Protein AF-A0A8T1K189-F1 (afdb_monomer_lite)

Structure (mmCIF, N/CA/C/O backbone):
data_AF-A0A8T1K189-F1
#
_entry.id   AF-A0A8T1K189-F1
#
loop_
_atom_site.group_PDB
_atom_site.id
_atom_site.type_symbol
_atom_site.label_atom_id
_atom_site.label_alt_id
_atom_site.label_comp_id
_atom_site.label_asym_id
_atom_site.label_entity_i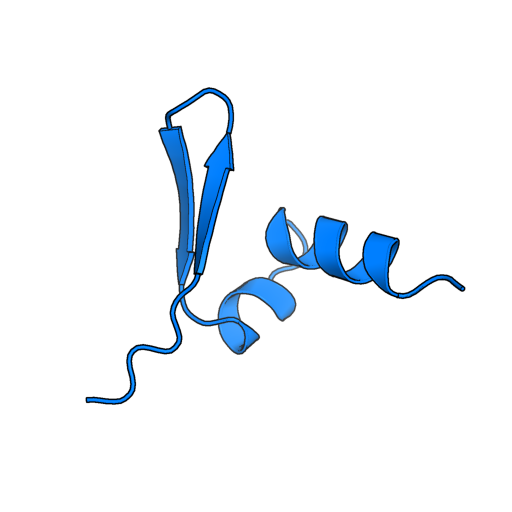d
_atom_site.label_seq_id
_atom_site.pdbx_PDB_ins_code
_atom_site.Cartn_x
_atom_site.Cartn_y
_atom_site.Cartn_z
_atom_site.occupancy
_atom_site.B_iso_or_equiv
_atom_site.auth_seq_id
_atom_site.auth_comp_id
_atom_site.auth_asym_id
_atom_site.auth_atom_id
_atom_site.pdbx_PDB_model_num
ATOM 1 N N . MET A 1 1 ? 9.046 -19.323 -13.268 1.00 49.47 1 MET A N 1
ATOM 2 C CA . MET A 1 1 ? 7.922 -18.491 -12.794 1.00 49.47 1 MET A CA 1
ATOM 3 C C . MET A 1 1 ? 8.291 -17.964 -11.411 1.00 49.47 1 MET A C 1
ATOM 5 O O . MET A 1 1 ? 8.162 -18.714 -10.458 1.00 49.47 1 MET A O 1
ATOM 9 N N . HIS A 1 2 ? 8.841 -16.751 -11.302 1.00 56.53 2 HIS A N 1
ATOM 10 C CA . HIS A 1 2 ? 9.039 -16.084 -10.006 1.00 56.53 2 HIS A CA 1
ATOM 11 C C . HIS A 1 2 ? 7.852 -15.141 -9.816 1.00 56.53 2 HIS A C 1
ATOM 13 O O . HIS A 1 2 ? 7.789 -14.073 -10.420 1.00 56.53 2 HIS A O 1
ATOM 19 N N . CYS A 1 3 ? 6.832 -15.616 -9.106 1.00 59.03 3 CYS A N 1
ATOM 20 C CA . CYS A 1 3 ? 5.644 -14.829 -8.802 1.00 59.03 3 CYS A CA 1
ATOM 21 C C . CYS A 1 3 ? 5.848 -14.133 -7.459 1.00 59.03 3 CYS A C 1
ATOM 23 O O . CYS A 1 3 ? 5.263 -14.526 -6.456 1.00 59.03 3 CYS A O 1
ATOM 25 N N . ASP A 1 4 ? 6.666 -13.087 -7.458 1.00 83.62 4 ASP A N 1
ATOM 26 C CA . ASP A 1 4 ? 6.867 -12.229 -6.292 1.00 83.62 4 ASP A CA 1
ATOM 27 C C . ASP A 1 4 ? 5.788 -11.144 -6.302 1.00 83.62 4 ASP A C 1
ATOM 29 O O . ASP A 1 4 ? 6.063 -9.988 -6.613 1.00 83.62 4 ASP A O 1
ATOM 33 N N . LYS A 1 5 ? 4.527 -11.528 -6.075 1.00 89.38 5 LYS A N 1
ATOM 34 C CA . LYS A 1 5 ? 3.399 -10.587 -5.983 1.00 89.38 5 LYS A CA 1
ATOM 35 C C . LYS A 1 5 ? 2.754 -10.646 -4.610 1.00 89.38 5 LYS A C 1
ATOM 37 O O . LYS A 1 5 ? 2.611 -11.714 -4.023 1.00 89.38 5 LYS A O 1
ATOM 42 N N . ILE A 1 6 ? 2.345 -9.485 -4.124 1.00 91.06 6 ILE A N 1
ATOM 43 C CA . ILE A 1 6 ? 1.717 -9.284 -2.825 1.00 91.06 6 ILE A CA 1
ATOM 44 C C . ILE A 1 6 ? 0.258 -8.915 -3.052 1.00 91.06 6 ILE A C 1
ATOM 46 O O . ILE A 1 6 ? -0.033 -8.026 -3.847 1.00 91.06 6 ILE A O 1
ATOM 50 N N . ALA A 1 7 ? -0.640 -9.574 -2.320 1.00 93.81 7 ALA A N 1
ATOM 51 C CA . ALA A 1 7 ? -2.029 -9.159 -2.175 1.00 93.81 7 ALA A CA 1
ATOM 52 C C . ALA A 1 7 ? -2.195 -8.379 -0.872 1.00 93.81 7 ALA A C 1
ATOM 54 O O . ALA A 1 7 ? -2.013 -8.935 0.212 1.00 93.81 7 ALA A O 1
ATOM 55 N N . VAL A 1 8 ? -2.565 -7.107 -0.975 1.00 93.69 8 VAL A N 1
ATOM 56 C CA . VAL A 1 8 ? -3.007 -6.312 0.171 1.00 93.69 8 VAL A CA 1
ATOM 57 C C . VAL A 1 8 ? -4.518 -6.429 0.260 1.00 93.69 8 VAL A C 1
ATOM 59 O O . VAL A 1 8 ? -5.225 -6.180 -0.719 1.00 93.69 8 VAL A O 1
ATOM 62 N N . MET A 1 9 ? -5.019 -6.810 1.431 1.00 95.06 9 MET A N 1
ATOM 63 C CA . MET A 1 9 ? -6.448 -6.941 1.687 1.00 95.06 9 MET A CA 1
ATOM 64 C C . MET A 1 9 ? -6.930 -5.852 2.640 1.00 95.06 9 MET A C 1
ATOM 66 O O . MET A 1 9 ? -6.264 -5.555 3.628 1.00 95.06 9 MET A O 1
ATOM 70 N N . ASP A 1 10 ? -8.118 -5.320 2.368 1.00 93.75 10 ASP A N 1
ATOM 71 C CA . ASP A 1 10 ? -8.850 -4.420 3.255 1.00 93.75 10 ASP A CA 1
ATOM 72 C C . ASP A 1 10 ? -10.303 -4.895 3.384 1.00 93.75 10 ASP A C 1
ATOM 74 O O . ASP A 1 10 ? -10.988 -5.134 2.386 1.00 93.75 10 ASP A O 1
ATOM 78 N N . ALA A 1 11 ? -10.763 -5.095 4.622 1.00 94.69 11 ALA A N 1
ATOM 79 C CA . ALA A 1 11 ? -12.116 -5.564 4.943 1.00 94.69 11 ALA A CA 1
ATOM 80 C C . ALA A 1 11 ? -12.604 -6.759 4.082 1.00 94.69 11 ALA A C 1
ATOM 82 O O . ALA A 1 11 ? -13.738 -6.779 3.600 1.00 94.69 11 ALA A O 1
ATOM 83 N N . GLY A 1 12 ? -11.732 -7.748 3.854 1.00 95.19 12 GLY A N 1
ATOM 84 C CA . GLY A 1 12 ? -12.051 -8.956 3.080 1.00 95.19 12 GLY A CA 1
ATOM 85 C C .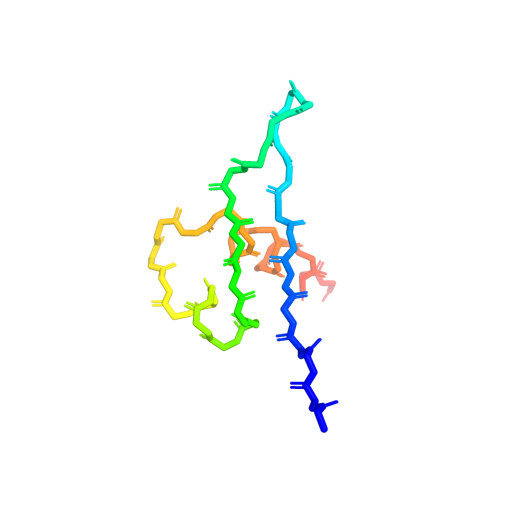 GLY A 1 12 ? -12.036 -8.784 1.555 1.00 95.19 12 GLY A C 1
ATOM 86 O O . GLY A 1 12 ? -12.384 -9.720 0.839 1.00 95.19 12 GLY A O 1
ATOM 87 N N . ARG A 1 13 ? -11.625 -7.622 1.041 1.00 95.94 13 ARG A N 1
ATOM 88 C CA . ARG A 1 13 ? -11.476 -7.346 -0.396 1.00 95.94 13 ARG A CA 1
ATOM 89 C C . ARG A 1 13 ? 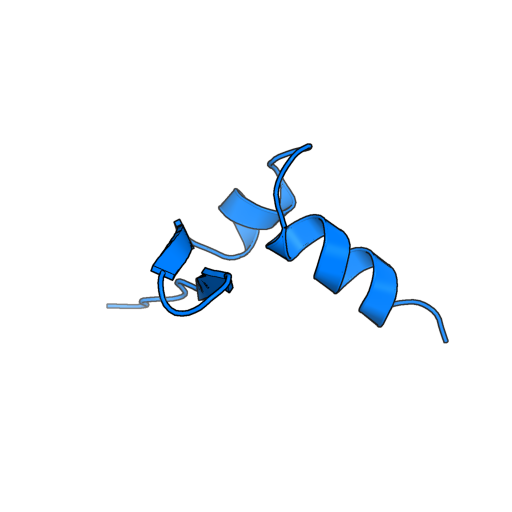-10.013 -7.088 -0.740 1.00 95.94 13 ARG A C 1
ATOM 91 O O . ARG A 1 13 ? -9.255 -6.618 0.101 1.00 95.94 13 ARG A O 1
ATOM 98 N N . VAL A 1 14 ? -9.612 -7.394 -1.973 1.00 93.94 14 VAL A N 1
ATOM 99 C CA . VAL A 1 14 ? -8.266 -7.067 -2.465 1.00 93.94 14 VAL A CA 1
ATOM 100 C C . VAL A 1 14 ? -8.209 -5.568 -2.740 1.00 93.94 14 VAL A C 1
ATOM 102 O O . VAL A 1 14 ? -8.932 -5.074 -3.602 1.00 93.94 14 VAL A O 1
ATOM 105 N N . ALA A 1 15 ? -7.367 -4.864 -1.990 1.00 93.31 15 ALA A N 1
ATOM 106 C CA . ALA A 1 15 ? -7.093 -3.449 -2.191 1.00 93.31 15 ALA A CA 1
ATOM 107 C C . ALA A 1 15 ? -5.999 -3.254 -3.251 1.00 93.31 15 ALA A C 1
ATOM 109 O O . ALA A 1 15 ? -6.133 -2.403 -4.125 1.00 93.31 15 ALA A O 1
ATOM 110 N N . GLU A 1 16 ? -4.944 -4.078 -3.211 1.00 94.56 16 GLU A N 1
ATOM 111 C CA . GLU A 1 16 ? -3.807 -4.010 -4.138 1.00 94.56 16 GLU A CA 1
ATOM 112 C C . GLU A 1 16 ? -3.283 -5.415 -4.451 1.00 94.56 16 GLU A C 1
ATOM 114 O O . GLU A 1 16 ? -3.286 -6.291 -3.583 1.00 94.56 16 GLU A O 1
ATOM 119 N N . PHE A 1 17 ? -2.818 -5.638 -5.684 1.00 93.94 17 PHE A N 1
ATOM 120 C CA . PHE A 1 17 ? -2.186 -6.898 -6.075 1.00 93.94 17 PHE A CA 1
ATOM 121 C C . PHE A 1 17 ? -1.101 -6.699 -7.135 1.00 93.94 17 PHE A C 1
ATOM 123 O O . PHE A 1 17 ? -1.391 -6.666 -8.332 1.00 93.94 17 PHE A O 1
ATOM 130 N N . ASP A 1 18 ? 0.156 -6.581 -6.708 1.00 93.00 18 ASP A N 1
ATOM 131 C CA . ASP A 1 18 ? 1.293 -6.443 -7.625 1.00 93.00 18 ASP A CA 1
ATOM 132 C C . ASP A 1 18 ? 2.627 -6.823 -6.959 1.00 93.00 18 ASP A C 1
ATOM 134 O O . ASP A 1 18 ? 2.661 -7.276 -5.815 1.00 93.00 18 ASP A O 1
ATOM 138 N N . SER A 1 19 ? 3.738 -6.678 -7.679 1.00 92.88 19 SER A N 1
ATOM 139 C CA . SER A 1 19 ? 5.075 -6.937 -7.153 1.00 92.88 19 SER A CA 1
ATOM 140 C C . SER A 1 19 ? 5.486 -5.936 -6.062 1.00 92.88 19 SER A C 1
ATOM 142 O O . SER A 1 19 ? 5.091 -4.769 -6.133 1.00 92.88 19 SER A O 1
ATOM 144 N N . PRO A 1 20 ? 6.324 -6.335 -5.081 1.00 90.69 20 PRO A N 1
ATOM 145 C CA . PRO A 1 20 ? 6.778 -5.448 -4.013 1.00 90.69 20 PRO A CA 1
ATOM 146 C C . PRO A 1 20 ? 7.402 -4.153 -4.536 1.00 90.69 20 PRO A C 1
ATOM 148 O O . PRO A 1 20 ? 7.101 -3.082 -4.021 1.00 90.69 20 PRO A O 1
ATOM 151 N N . MET A 1 21 ? 8.227 -4.233 -5.587 1.00 90.56 21 MET A N 1
ATOM 152 C CA . MET A 1 21 ? 8.871 -3.059 -6.188 1.00 90.56 21 MET A CA 1
ATOM 153 C C . MET A 1 21 ? 7.837 -2.092 -6.776 1.00 90.56 21 MET A C 1
ATOM 155 O O . MET A 1 21 ? 7.944 -0.884 -6.562 1.00 90.56 21 MET A O 1
ATOM 159 N N . THR A 1 22 ? 6.812 -2.614 -7.460 1.00 92.44 22 THR A N 1
ATOM 160 C CA . THR A 1 22 ? 5.713 -1.793 -7.990 1.00 92.44 22 THR A CA 1
ATOM 161 C C . THR A 1 22 ? 4.940 -1.122 -6.861 1.00 92.44 22 THR A C 1
ATOM 163 O O . THR A 1 22 ? 4.718 0.087 -6.902 1.00 92.44 22 THR A O 1
ATOM 166 N N . LEU A 1 23 ? 4.558 -1.888 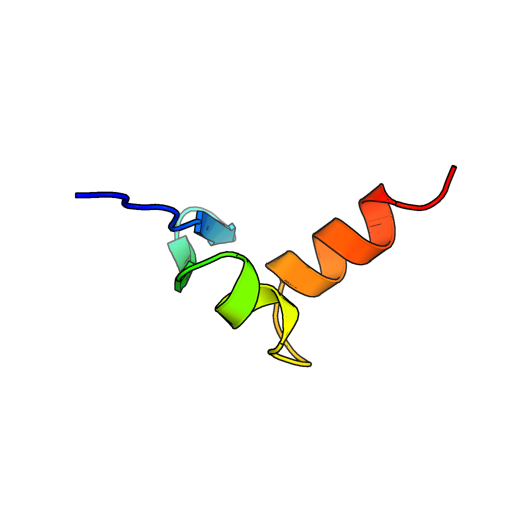-5.836 1.00 92.88 23 LEU A N 1
ATOM 167 C CA . LEU A 1 23 ? 3.761 -1.374 -4.726 1.00 92.88 23 LEU A CA 1
ATOM 168 C C . LEU A 1 23 ? 4.538 -0.355 -3.882 1.00 92.88 23 LEU A C 1
ATOM 170 O O . LEU A 1 23 ? 3.942 0.608 -3.422 1.00 92.88 23 LEU A O 1
ATOM 174 N N . LEU A 1 24 ? 5.852 -0.514 -3.702 1.00 91.38 24 LEU A N 1
ATOM 175 C CA . LEU A 1 24 ? 6.691 0.446 -2.968 1.00 91.38 24 LEU A CA 1
ATOM 176 C C . LEU A 1 24 ? 6.902 1.764 -3.722 1.00 91.38 24 LEU A C 1
ATOM 178 O O . LEU A 1 24 ? 7.032 2.811 -3.091 1.00 91.38 24 LEU A O 1
ATOM 182 N N . ALA A 1 25 ? 6.941 1.725 -5.055 1.00 91.69 25 ALA A N 1
ATOM 183 C CA . ALA A 1 25 ? 7.110 2.920 -5.880 1.00 91.69 25 ALA A CA 1
ATOM 184 C C . ALA A 1 25 ? 5.837 3.785 -5.954 1.00 91.69 25 ALA A C 1
ATOM 186 O O . ALA A 1 25 ? 5.911 4.954 -6.336 1.00 91.69 25 ALA A O 1
ATOM 187 N N . GLN A 1 26 ? 4.670 3.233 -5.607 1.00 90.81 26 GLN A N 1
ATOM 188 C CA . GLN A 1 26 ? 3.400 3.950 -5.654 1.00 90.81 26 GLN A CA 1
ATOM 189 C C . GLN A 1 26 ? 3.200 4.835 -4.409 1.00 90.81 26 GLN A C 1
ATOM 191 O O . GLN A 1 26 ? 3.085 4.313 -3.301 1.00 90.81 26 GLN A O 1
ATOM 196 N N . PRO A 1 27 ? 3.060 6.170 -4.559 1.00 84.00 27 PRO A N 1
ATOM 197 C CA . PRO A 1 27 ? 2.962 7.090 -3.417 1.00 84.00 27 PRO A CA 1
ATOM 198 C C . PRO A 1 27 ? 1.753 6.855 -2.501 1.00 84.00 27 PRO A C 1
ATOM 200 O O . PRO A 1 27 ? 1.784 7.216 -1.329 1.00 84.00 27 PRO A O 1
ATOM 203 N N . GLN A 1 28 ? 0.685 6.274 -3.048 1.00 88.38 28 GLN A N 1
ATOM 204 C CA . GLN A 1 28 ? -0.595 6.030 -2.377 1.00 88.38 28 GLN A CA 1
ATOM 205 C C . GLN A 1 28 ? -0.813 4.558 -1.996 1.00 88.38 28 GLN A C 1
ATOM 207 O O . GLN A 1 28 ? -1.916 4.192 -1.605 1.00 88.38 28 GLN A O 1
ATOM 212 N N . SER A 1 29 ? 0.222 3.724 -2.124 1.00 93.56 29 SER A N 1
ATOM 213 C CA . SER A 1 29 ? 0.146 2.299 -1.812 1.00 93.56 29 SER A CA 1
ATOM 214 C C . SER A 1 29 ? 0.037 2.053 -0.309 1.00 93.56 29 SER A C 1
ATOM 216 O O . SER A 1 29 ? 0.846 2.533 0.498 1.00 93.56 29 SER A O 1
ATOM 218 N N . VAL A 1 30 ? -0.951 1.250 0.064 1.00 93.50 30 VAL A N 1
ATOM 219 C CA . VAL A 1 30 ? -1.161 0.742 1.417 1.00 93.50 30 VAL A CA 1
ATOM 220 C C . VAL A 1 30 ? 0.022 -0.127 1.825 1.00 93.50 30 VAL A C 1
ATOM 222 O O . VAL A 1 30 ? 0.511 -0.001 2.952 1.00 93.50 30 VAL A O 1
ATOM 225 N N . PHE A 1 31 ? 0.547 -0.950 0.911 1.00 93.19 31 PHE A N 1
ATOM 226 C CA . PHE A 1 31 ? 1.743 -1.746 1.184 1.00 93.19 31 PHE A CA 1
ATOM 227 C C . PHE 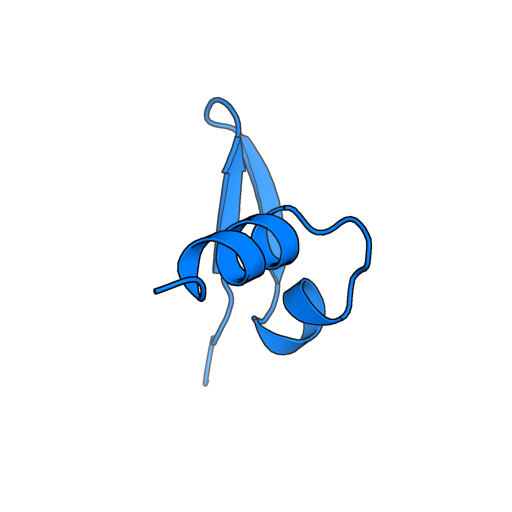A 1 31 ? 2.949 -0.864 1.530 1.00 93.19 31 PHE A C 1
ATOM 229 O O . PHE A 1 31 ? 3.633 -1.122 2.522 1.00 93.19 31 PHE A O 1
ATOM 236 N N . ALA A 1 32 ? 3.183 0.210 0.771 1.00 92.56 32 ALA A N 1
ATOM 237 C CA . ALA A 1 32 ? 4.285 1.136 1.027 1.00 92.56 32 ALA A CA 1
ATOM 238 C C . ALA A 1 32 ? 4.138 1.844 2.382 1.00 92.56 32 ALA A C 1
ATOM 240 O O . ALA A 1 32 ? 5.107 1.969 3.139 1.00 92.56 32 ALA A O 1
ATOM 241 N N . ALA A 1 33 ? 2.916 2.260 2.725 1.00 92.06 33 ALA A N 1
ATOM 242 C CA . ALA A 1 33 ? 2.619 2.871 4.016 1.00 92.06 33 ALA A CA 1
ATOM 243 C C . ALA A 1 33 ? 2.858 1.904 5.191 1.00 92.06 33 ALA A C 1
ATOM 245 O O . ALA A 1 33 ? 3.426 2.309 6.211 1.00 92.06 33 ALA A O 1
ATOM 246 N N . LEU A 1 34 ? 2.462 0.635 5.051 1.00 90.31 34 LEU A N 1
ATOM 247 C CA . LEU A 1 34 ? 2.695 -0.415 6.049 1.00 90.31 34 LEU A CA 1
ATOM 248 C C . LEU A 1 34 ? 4.188 -0.728 6.205 1.00 90.31 34 LEU A C 1
ATOM 250 O O . LEU A 1 34 ? 4.694 -0.745 7.328 1.00 90.31 34 LEU A O 1
ATOM 254 N N . ALA A 1 35 ? 4.910 -0.899 5.095 1.00 89.50 35 ALA A N 1
ATOM 255 C CA . ALA A 1 35 ? 6.347 -1.168 5.098 1.00 89.50 35 ALA A CA 1
ATOM 256 C C . ALA A 1 35 ? 7.137 -0.035 5.774 1.00 89.50 35 ALA A C 1
ATOM 258 O O . ALA A 1 35 ? 7.990 -0.294 6.624 1.00 89.50 35 ALA A O 1
ATOM 259 N N . LYS A 1 36 ? 6.794 1.228 5.481 1.00 87.81 36 LYS A N 1
ATOM 260 C CA . LYS A 1 36 ? 7.408 2.403 6.120 1.00 87.81 36 LYS A CA 1
ATOM 261 C C . LYS A 1 36 ? 7.210 2.420 7.640 1.00 87.81 36 LYS A C 1
ATOM 263 O O . LYS A 1 36 ? 8.123 2.809 8.359 1.00 87.81 36 LYS A O 1
ATOM 268 N N . ARG A 1 37 ? 6.037 2.005 8.133 1.00 86.50 37 ARG A N 1
ATOM 269 C CA . ARG A 1 37 ? 5.752 1.902 9.579 1.00 86.50 37 ARG A CA 1
ATOM 270 C C . ARG A 1 37 ? 6.469 0.726 10.241 1.00 86.50 37 ARG A C 1
ATOM 272 O O . ARG A 1 37 ? 6.819 0.818 11.407 1.00 86.50 37 ARG A O 1
ATOM 279 N N . SER A 1 38 ? 6.681 -0.367 9.513 1.00 82.62 38 SER A N 1
ATOM 280 C CA . SER A 1 38 ? 7.341 -1.563 10.047 1.00 82.62 38 SER A CA 1
ATOM 281 C C . SER A 1 38 ? 8.858 -1.408 10.208 1.00 82.62 38 SER A C 1
ATOM 283 O O . SER A 1 38 ? 9.458 -2.195 10.932 1.00 82.62 38 SER A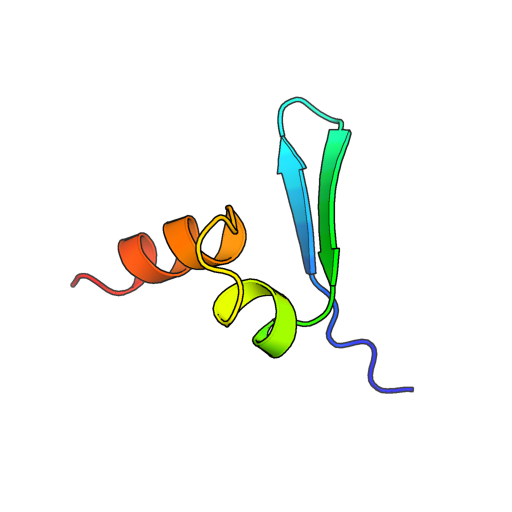 O 1
ATOM 285 N N . GLY A 1 39 ? 9.483 -0.443 9.522 1.00 69.06 39 GLY A N 1
ATOM 286 C CA . GLY A 1 39 ? 10.936 -0.223 9.542 1.00 69.06 39 GLY A CA 1
ATOM 287 C C . GLY A 1 39 ? 11.455 0.691 10.658 1.00 69.06 39 GLY A C 1
ATOM 288 O O . GLY A 1 39 ? 12.660 0.902 10.742 1.00 69.06 39 GLY A O 1
ATOM 289 N N . THR A 1 40 ? 10.583 1.260 11.495 1.00 51.22 40 THR A N 1
ATOM 290 C CA . THR A 1 40 ? 10.988 2.085 12.643 1.00 51.22 40 THR A CA 1
ATOM 291 C C . THR A 1 40 ? 11.176 1.218 13.890 1.00 51.22 40 THR A C 1
ATOM 293 O O . THR A 1 40 ? 10.203 0.927 14.587 1.00 51.22 40 THR A O 1
ATOM 296 N N . THR A 1 41 ? 12.430 0.845 14.157 1.00 44.69 41 THR A N 1
ATOM 297 C CA . THR A 1 41 ? 12.958 0.423 15.470 1.00 44.69 41 THR A CA 1
ATOM 298 C C . THR A 1 41 ? 14.172 1.271 15.792 1.00 44.69 41 THR A C 1
ATOM 300 O O . THR A 1 41 ? 14.924 1.565 14.836 1.00 44.69 41 THR A O 1
#

InterPro domains:
  IPR027417 P-loop containing nucleoside triphosphate hydrolase [G3DSA:3.40.50.300] (1-41)

Foldseek 3Di:
DPPQWDFDDDPNHGPDIGHPVVQCVDPPRPSVVVVVVVPDD

pLDDT: mean 86.15, std 13.58, range [44.69, 95.94]

Secondary structure (DSSP, 8-state):
-----EEEEETTEEEEEE-HHHHHH-TT-HHHHHHHHHT--

Organism: NCBI:txid29920

Sequence (41 aa):
MHCDKIAVMDAGRVAEFDSPMTLLAQPQSVFAALAKRSGTT

Radius of gyration: 10.81 Å; chains: 1; bounding box: 25×26×28 Å